Protein AF-A0A7Y9PH12-F1 (afdb_monomer_lite)

Radius of gyration: 27.7 Å; chains: 1; bounding box: 75×40×69 Å

pLDDT: mean 84.02, std 14.78, range [39.0, 97.75]

Sequence (101 aa):
MTDTNDSEFPDFDTMTPADFERYLPDFFAASSNGRVSSDPKLQQFLADNPDCAALVRDLEAIAEAARAILEPVEEPSDLIWDNLQKKLQAEAVAMKPDHKN

Organism: NCBI:txid940613

Structure (mmCIF, N/CA/C/O backbone):
data_AF-A0A7Y9PH12-F1
#
_entry.id   AF-A0A7Y9PH12-F1
#
loop_
_atom_site.group_PDB
_atom_site.id
_atom_site.type_symbol
_atom_site.label_atom_id
_atom_site.label_alt_id
_atom_site.label_comp_id
_atom_site.label_asym_id
_atom_site.label_entity_id
_atom_site.label_seq_id
_atom_site.pdbx_PDB_ins_code
_atom_site.Cartn_x
_atom_site.Cartn_y
_atom_site.Cartn_z
_atom_site.occupancy
_atom_site.B_iso_or_equiv
_atom_site.auth_seq_id
_atom_site.auth_comp_id
_atom_site.auth_asym_id
_atom_site.auth_atom_id
_atom_site.pdbx_PDB_model_num
ATOM 1 N N . MET A 1 1 ? 32.184 18.585 -12.725 1.00 39.00 1 MET A N 1
ATOM 2 C CA . MET A 1 1 ? 31.437 17.315 -12.656 1.00 39.00 1 MET A CA 1
ATOM 3 C C . MET A 1 1 ? 30.161 17.612 -11.904 1.00 39.00 1 MET A C 1
ATOM 5 O O . MET A 1 1 ? 30.103 17.444 -10.697 1.00 39.00 1 MET A O 1
ATOM 9 N N . THR A 1 2 ? 29.209 18.212 -12.601 1.00 55.00 2 THR A N 1
ATOM 10 C CA . THR A 1 2 ? 27.843 18.383 -12.115 1.00 55.00 2 THR A CA 1
ATOM 11 C C . THR A 1 2 ? 27.046 17.294 -12.795 1.00 55.00 2 THR A C 1
ATOM 13 O O . THR A 1 2 ? 27.154 17.196 -14.009 1.00 55.00 2 THR A O 1
ATOM 16 N N . ASP A 1 3 ? 26.376 16.456 -12.019 1.00 42.34 3 ASP A N 1
ATOM 17 C CA . ASP A 1 3 ? 24.975 16.115 -12.258 1.00 42.34 3 ASP A CA 1
ATOM 18 C C . ASP A 1 3 ? 24.457 15.435 -10.992 1.00 42.34 3 ASP A C 1
ATOM 20 O O . ASP A 1 3 ? 24.599 14.237 -10.750 1.00 42.34 3 ASP A O 1
ATOM 24 N N . THR A 1 4 ? 23.943 16.297 -10.121 1.00 46.62 4 THR A N 1
ATOM 25 C CA . THR A 1 4 ? 23.032 15.979 -9.033 1.00 46.62 4 THR A CA 1
ATOM 26 C C . THR A 1 4 ? 21.803 15.333 -9.664 1.00 46.62 4 THR A C 1
ATOM 28 O O . THR A 1 4 ? 20.964 16.042 -10.214 1.00 46.62 4 THR A O 1
ATOM 31 N N . ASN A 1 5 ? 21.701 14.004 -9.653 1.00 48.03 5 ASN A N 1
ATOM 32 C CA . ASN A 1 5 ? 20.453 13.360 -10.046 1.00 48.03 5 ASN A CA 1
ATOM 33 C C . ASN A 1 5 ? 19.520 13.362 -8.831 1.00 48.03 5 ASN A C 1
ATOM 35 O O . ASN A 1 5 ? 19.423 12.392 -8.086 1.00 48.03 5 ASN A O 1
ATOM 39 N N . ASP A 1 6 ? 18.913 14.525 -8.615 1.00 47.34 6 ASP A N 1
ATOM 40 C CA . ASP A 1 6 ? 17.918 14.847 -7.587 1.00 47.34 6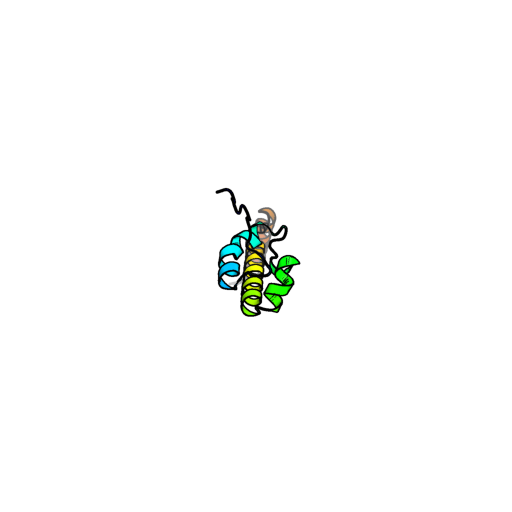 ASP A CA 1
ATOM 41 C C . ASP A 1 6 ? 16.538 14.308 -8.018 1.00 47.34 6 ASP A C 1
ATOM 43 O O . ASP A 1 6 ? 15.541 15.024 -8.075 1.00 47.34 6 ASP A O 1
ATOM 47 N N . SER A 1 7 ? 16.497 13.045 -8.450 1.00 56.56 7 SER A N 1
ATOM 48 C CA . SER A 1 7 ? 15.242 12.372 -8.776 1.00 56.56 7 SER A CA 1
ATOM 49 C C . SER A 1 7 ? 14.797 11.613 -7.534 1.00 56.56 7 SER A C 1
ATOM 51 O O . SER A 1 7 ? 15.339 10.561 -7.209 1.00 56.56 7 SER A O 1
ATOM 53 N N . GLU A 1 8 ? 13.818 12.181 -6.829 1.00 71.38 8 GLU A N 1
ATOM 54 C CA . GLU A 1 8 ? 13.165 11.618 -5.633 1.00 71.38 8 GLU A CA 1
ATOM 55 C C . GLU A 1 8 ? 12.566 10.217 -5.895 1.00 71.38 8 GLU A C 1
ATOM 57 O O . GLU A 1 8 ? 12.302 9.462 -4.966 1.00 71.38 8 GLU A O 1
ATOM 62 N N . PHE A 1 9 ? 12.423 9.844 -7.172 1.00 76.25 9 PHE A N 1
ATOM 63 C CA . PHE A 1 9 ? 11.921 8.559 -7.643 1.00 76.25 9 PHE A CA 1
ATOM 64 C C . PHE A 1 9 ? 12.797 7.962 -8.757 1.00 76.25 9 PHE A C 1
ATOM 66 O O . PHE A 1 9 ? 13.446 8.713 -9.492 1.00 76.25 9 PHE A O 1
ATOM 73 N N . PRO A 1 10 ? 12.806 6.622 -8.910 1.00 83.75 10 PRO A N 1
ATOM 74 C CA . PRO A 1 10 ? 13.500 5.947 -10.000 1.00 83.75 10 PRO A CA 1
ATOM 75 C C . PRO A 1 10 ? 12.835 6.243 -11.350 1.00 83.75 10 PRO A C 1
ATOM 77 O O . PRO A 1 10 ? 11.675 6.650 -11.428 1.00 83.75 10 PRO A O 1
ATOM 80 N N . ASP A 1 11 ? 13.574 6.002 -12.429 1.00 88.31 11 ASP A N 1
ATOM 81 C CA . ASP A 1 11 ? 13.020 6.028 -13.780 1.00 88.31 11 ASP A CA 1
ATOM 82 C C . ASP A 1 11 ? 12.047 4.852 -13.977 1.00 88.31 11 ASP A C 1
ATOM 84 O O . ASP A 1 11 ? 12.452 3.691 -13.971 1.00 88.31 11 ASP A O 1
ATOM 88 N N . PHE A 1 12 ? 10.761 5.162 -14.153 1.00 87.12 12 PHE A N 1
ATOM 89 C CA . PHE A 1 12 ? 9.676 4.183 -14.264 1.00 87.12 12 PHE A CA 1
ATOM 90 C C . PHE A 1 12 ? 9.797 3.264 -15.488 1.00 87.12 12 PHE A C 1
ATOM 92 O O . PHE A 1 12 ? 9.270 2.153 -15.446 1.00 87.12 12 PHE A O 1
ATOM 99 N N . ASP A 1 13 ? 10.505 3.688 -16.540 1.00 86.56 13 ASP A N 1
ATOM 100 C CA . ASP A 1 13 ? 10.683 2.890 -17.760 1.00 86.56 13 ASP A CA 1
ATOM 101 C C . ASP A 1 13 ? 11.779 1.822 -17.607 1.00 86.56 13 ASP A C 1
ATOM 103 O O . ASP A 1 13 ? 11.794 0.825 -18.331 1.00 86.56 13 ASP A O 1
ATOM 107 N N . THR A 1 14 ? 12.714 2.020 -16.672 1.00 90.44 14 THR A N 1
ATOM 108 C CA . THR A 1 14 ? 13.874 1.134 -16.463 1.00 90.44 14 THR A CA 1
ATOM 109 C C . THR A 1 14 ? 13.935 0.520 -15.063 1.00 90.44 14 THR A C 1
ATOM 111 O O . THR A 1 14 ? 14.828 -0.281 -14.780 1.00 90.44 14 THR A O 1
ATOM 114 N N . MET A 1 15 ? 12.972 0.856 -14.201 1.00 93.69 15 MET A N 1
ATOM 115 C CA . MET A 1 15 ? 12.864 0.369 -12.829 1.00 93.69 15 MET A CA 1
ATOM 116 C C . MET A 1 15 ? 12.745 -1.158 -12.780 1.00 93.69 15 MET A C 1
ATOM 118 O O . MET A 1 15 ? 11.952 -1.761 -13.502 1.00 93.69 15 MET A O 1
ATOM 122 N N . THR A 1 16 ? 13.504 -1.794 -11.886 1.00 95.44 16 THR A N 1
ATOM 123 C CA . THR A 1 16 ? 13.378 -3.233 -11.610 1.00 95.44 16 THR A CA 1
ATOM 124 C C . THR A 1 16 ? 12.414 -3.501 -10.445 1.00 95.44 16 THR A C 1
ATOM 126 O O . THR A 1 16 ? 12.162 -2.603 -9.642 1.00 95.44 16 THR A O 1
ATOM 129 N N . PRO A 1 17 ? 11.917 -4.740 -10.264 1.00 96.31 17 PRO A N 1
ATOM 130 C CA . PRO A 1 17 ? 11.185 -5.139 -9.055 1.00 96.31 17 PRO A CA 1
ATOM 131 C C . PRO A 1 17 ? 11.899 -4.806 -7.740 1.00 96.31 17 PRO A C 1
ATOM 133 O O . PRO A 1 17 ? 11.267 -4.335 -6.800 1.00 96.31 17 PRO A O 1
ATOM 136 N N . ALA A 1 18 ? 13.222 -4.982 -7.685 1.00 94.88 18 ALA A N 1
ATOM 137 C CA . ALA A 1 18 ? 14.002 -4.671 -6.490 1.00 94.88 18 ALA A CA 1
ATOM 138 C C . ALA A 1 18 ? 14.063 -3.159 -6.215 1.00 94.88 18 ALA A C 1
ATOM 140 O O . ALA A 1 18 ? 13.989 -2.734 -5.062 1.00 94.88 18 ALA A O 1
ATOM 141 N N . ASP A 1 19 ? 14.171 -2.346 -7.270 1.00 94.00 19 ASP A N 1
ATOM 142 C CA . ASP A 1 19 ? 14.101 -0.889 -7.146 1.00 94.00 19 ASP A CA 1
ATOM 143 C C . ASP A 1 19 ? 12.700 -0.460 -6.705 1.00 94.00 19 ASP A C 1
ATOM 145 O O . ASP A 1 19 ? 12.558 0.338 -5.781 1.00 94.00 19 ASP A O 1
ATOM 149 N N . PHE A 1 20 ? 11.660 -1.047 -7.298 1.00 95.19 20 PHE A N 1
ATOM 150 C CA . PHE A 1 20 ? 10.276 -0.775 -6.932 1.00 95.19 20 PHE A CA 1
ATOM 151 C C . PHE A 1 20 ? 10.008 -1.036 -5.447 1.00 95.19 20 PHE A C 1
ATOM 153 O O . PHE A 1 20 ? 9.484 -0.161 -4.764 1.00 95.19 20 PHE A O 1
ATOM 160 N N . GLU A 1 21 ? 10.408 -2.199 -4.924 1.00 94.50 21 GLU A N 1
ATOM 161 C CA . GLU A 1 21 ? 10.253 -2.526 -3.499 1.00 94.50 21 GLU A CA 1
ATOM 162 C C . GLU A 1 21 ? 11.013 -1.554 -2.589 1.00 94.50 21 GLU A C 1
ATOM 164 O O . GLU A 1 21 ? 10.525 -1.196 -1.515 1.00 94.50 21 GLU A O 1
ATOM 169 N N . ARG A 1 22 ? 12.185 -1.081 -3.026 1.00 94.06 22 ARG A N 1
ATOM 170 C CA . ARG A 1 22 ? 12.987 -0.105 -2.282 1.00 94.06 22 ARG A CA 1
ATOM 171 C C . ARG A 1 22 ? 12.302 1.260 -2.179 1.00 94.06 22 ARG A C 1
ATOM 173 O O . ARG A 1 22 ? 12.357 1.862 -1.111 1.00 94.06 22 ARG A O 1
ATOM 180 N N . TYR A 1 23 ? 11.682 1.727 -3.261 1.00 93.69 23 TYR A N 1
ATOM 181 C CA . TYR A 1 23 ? 10.970 3.013 -3.324 1.00 93.69 23 TYR A CA 1
ATOM 182 C C . TYR A 1 23 ? 9.485 2.907 -2.953 1.00 93.69 23 TYR A C 1
ATOM 184 O O . TYR A 1 23 ? 8.771 3.909 -2.921 1.00 93.69 23 TYR A O 1
ATOM 192 N N . LEU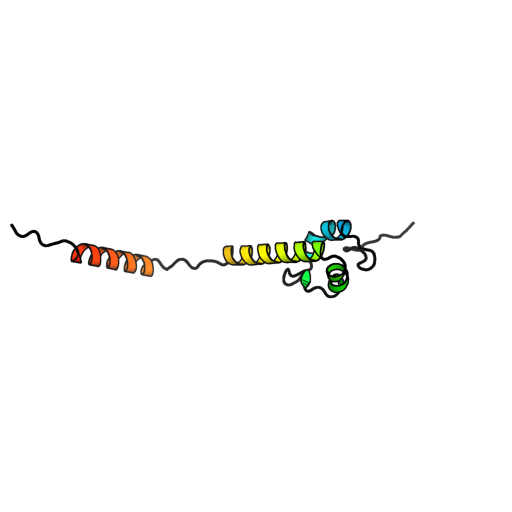 A 1 24 ? 9.005 1.704 -2.630 1.00 92.81 24 LEU A N 1
ATOM 193 C CA . LEU A 1 24 ? 7.611 1.452 -2.286 1.00 92.81 24 LEU A CA 1
ATOM 194 C C . LEU A 1 24 ? 7.084 2.351 -1.158 1.00 92.81 24 LEU A C 1
ATOM 196 O O . LEU A 1 24 ? 5.995 2.904 -1.328 1.00 92.81 24 LEU A O 1
ATOM 200 N N . PRO A 1 25 ? 7.820 2.575 -0.048 1.00 92.31 25 PRO A N 1
ATOM 201 C CA . PRO A 1 25 ? 7.371 3.494 0.997 1.00 92.31 25 PRO A CA 1
ATOM 202 C C . PRO A 1 25 ? 7.151 4.921 0.481 1.00 92.31 25 PRO A C 1
ATOM 204 O O . PRO A 1 25 ? 6.155 5.551 0.835 1.00 92.31 25 PRO A O 1
ATOM 207 N N . ASP A 1 26 ? 8.037 5.402 -0.392 1.00 92.69 26 ASP A N 1
ATOM 208 C CA . ASP A 1 26 ? 7.967 6.748 -0.959 1.00 92.69 26 ASP A CA 1
ATOM 209 C C . ASP A 1 26 ? 6.785 6.874 -1.931 1.00 92.69 26 ASP A C 1
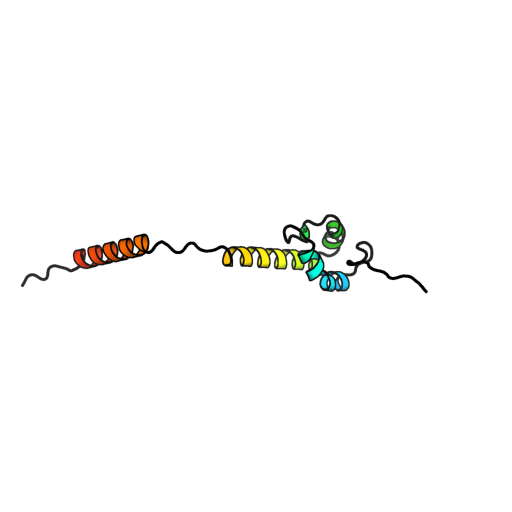ATOM 211 O O . ASP A 1 26 ? 6.065 7.872 -1.902 1.00 92.69 26 ASP A O 1
ATOM 215 N N . PHE A 1 27 ? 6.496 5.832 -2.724 1.00 92.94 27 PHE A N 1
ATOM 216 C CA . PHE A 1 27 ? 5.298 5.794 -3.574 1.00 92.94 27 PHE A CA 1
ATOM 217 C C . PHE A 1 27 ? 4.009 5.883 -2.746 1.00 92.94 27 PHE A C 1
ATOM 219 O O . PHE A 1 27 ? 3.079 6.606 -3.115 1.00 92.94 27 PHE A O 1
ATOM 226 N N . PHE A 1 28 ? 3.945 5.189 -1.606 1.00 92.44 28 PHE A N 1
ATOM 227 C CA . PHE A 1 28 ? 2.804 5.291 -0.692 1.00 92.44 28 PHE A CA 1
ATOM 228 C C . PHE A 1 28 ? 2.707 6.675 -0.038 1.00 92.44 28 PHE A C 1
ATOM 230 O O . PHE A 1 28 ? 1.598 7.191 0.095 1.00 92.44 28 PHE A O 1
ATOM 237 N N . ALA A 1 29 ? 3.834 7.291 0.333 1.00 89.38 29 ALA A N 1
ATOM 238 C CA . ALA A 1 29 ? 3.869 8.626 0.934 1.00 89.38 29 ALA A CA 1
ATOM 239 C C . ALA A 1 29 ? 3.474 9.738 -0.055 1.00 89.38 29 ALA A C 1
ATOM 241 O O . ALA A 1 29 ? 2.802 10.696 0.327 1.00 89.38 29 ALA A O 1
ATOM 242 N N . ALA A 1 30 ? 3.856 9.600 -1.327 1.00 88.44 30 ALA A N 1
ATOM 243 C CA . ALA A 1 30 ? 3.496 10.534 -2.392 1.00 88.44 30 ALA A CA 1
ATOM 244 C C . ALA A 1 30 ? 2.044 10.367 -2.878 1.00 88.44 30 ALA A C 1
ATOM 246 O O . ALA A 1 30 ? 1.475 11.285 -3.476 1.00 88.44 30 ALA A O 1
ATOM 247 N N . SER A 1 31 ? 1.421 9.212 -2.627 1.00 85.50 31 SER A N 1
ATOM 248 C CA . SER A 1 31 ? 0.038 8.944 -3.015 1.00 85.50 31 SER A CA 1
ATOM 249 C C . SER A 1 31 ? -0.954 9.692 -2.117 1.00 85.50 31 SER A C 1
ATOM 25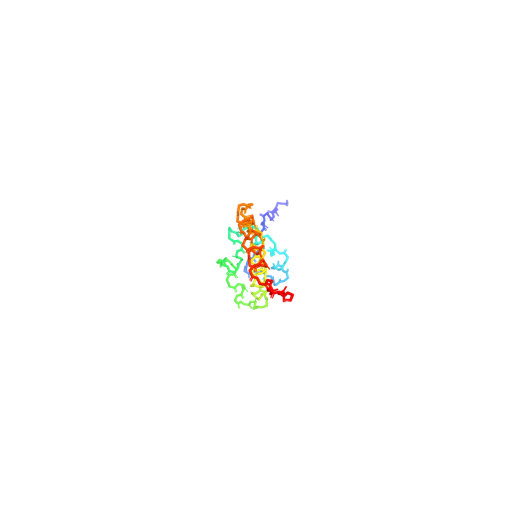1 O O . SER A 1 31 ? -1.050 9.449 -0.916 1.00 85.50 31 SER A O 1
ATOM 253 N N . SER A 1 32 ? -1.776 10.561 -2.710 1.00 79.44 32 SER A N 1
ATOM 254 C CA . SER A 1 32 ? -2.753 11.387 -1.980 1.00 79.44 32 SER A CA 1
ATOM 255 C C . SER A 1 32 ? -3.862 10.594 -1.276 1.00 79.44 32 SER A C 1
ATOM 257 O O . SER A 1 32 ? -4.487 11.098 -0.346 1.00 79.44 32 SER A O 1
ATOM 259 N N . ASN A 1 33 ? -4.118 9.357 -1.706 1.00 81.25 33 ASN A N 1
ATOM 260 C CA . ASN A 1 33 ? -5.118 8.452 -1.133 1.00 81.25 33 ASN A CA 1
ATOM 261 C C . ASN A 1 33 ? -4.491 7.161 -0.564 1.00 81.25 33 ASN A C 1
ATOM 263 O O . ASN A 1 33 ? -5.212 6.256 -0.135 1.00 81.25 33 ASN A O 1
ATOM 267 N N . GLY A 1 34 ? -3.156 7.061 -0.563 1.00 82.44 34 GLY A N 1
ATOM 268 C CA . GLY A 1 34 ? -2.431 5.847 -0.189 1.00 82.44 34 GLY A CA 1
ATOM 269 C C . GLY A 1 34 ? -2.694 4.659 -1.122 1.00 82.44 34 GLY A C 1
ATOM 270 O O . GLY A 1 34 ? -2.604 3.521 -0.669 1.00 82.44 34 GLY A O 1
ATOM 271 N N . ARG A 1 35 ? -3.068 4.900 -2.389 1.00 91.50 35 ARG A N 1
ATOM 272 C CA . ARG A 1 35 ? -3.277 3.864 -3.413 1.00 91.50 35 ARG A CA 1
ATOM 273 C C . ARG A 1 35 ? -2.230 3.962 -4.514 1.00 91.50 35 ARG A C 1
ATOM 275 O O . ARG A 1 35 ? -2.426 4.637 -5.530 1.00 91.50 35 ARG A O 1
ATOM 282 N N . VAL A 1 36 ? -1.132 3.242 -4.329 1.00 93.25 36 VAL A N 1
ATOM 283 C CA . VAL A 1 36 ? -0.053 3.112 -5.319 1.00 93.25 36 VAL A CA 1
ATOM 284 C C . VAL A 1 36 ? -0.552 2.421 -6.592 1.00 93.25 36 VAL A C 1
ATOM 286 O O . VAL A 1 36 ? -0.170 2.802 -7.695 1.00 93.25 36 VAL A O 1
ATOM 289 N N . SER A 1 37 ? -1.496 1.482 -6.466 1.00 93.69 37 SER A N 1
ATOM 290 C CA . SER A 1 37 ? -2.126 0.778 -7.592 1.00 93.69 37 SER A CA 1
ATOM 291 C C . SER A 1 37 ? -2.931 1.677 -8.527 1.00 93.69 37 SER A C 1
ATOM 293 O O . SER A 1 37 ? -3.324 1.224 -9.598 1.00 93.69 37 SER A O 1
ATOM 295 N N . SER A 1 38 ? -3.207 2.924 -8.135 1.00 91.81 38 SER A N 1
ATOM 296 C CA . SER A 1 38 ? -3.941 3.892 -8.954 1.00 91.81 38 SER A CA 1
ATOM 297 C C . SER A 1 38 ? -3.036 4.884 -9.684 1.00 91.81 38 SER A C 1
ATOM 299 O O . SER A 1 38 ? -3.535 5.664 -10.494 1.00 91.81 38 SER A O 1
ATOM 301 N N . ASP A 1 39 ? -1.721 4.853 -9.433 1.00 91.75 39 ASP A N 1
ATOM 302 C CA . ASP A 1 39 ? -0.779 5.765 -10.078 1.00 91.75 39 ASP A CA 1
ATOM 303 C C . ASP A 1 39 ? -0.633 5.411 -11.572 1.00 91.75 39 ASP A C 1
ATOM 305 O O . ASP A 1 39 ? -0.227 4.287 -11.897 1.00 91.75 39 ASP A O 1
ATOM 309 N N . PRO A 1 40 ? -0.938 6.345 -12.498 1.00 91.69 40 PRO A N 1
ATOM 310 C CA . PRO A 1 40 ? -0.757 6.143 -13.932 1.00 91.69 40 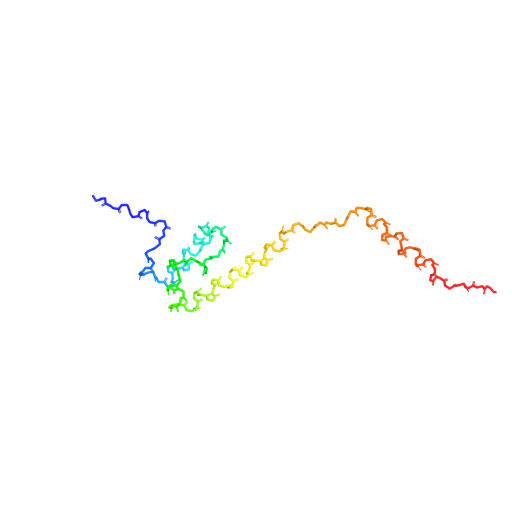PRO A CA 1
ATOM 311 C C . PRO A 1 40 ? 0.673 5.765 -14.330 1.00 91.69 40 PRO A C 1
ATOM 313 O O . PRO A 1 40 ? 0.847 4.988 -15.267 1.00 91.69 40 PRO A O 1
ATOM 316 N N . LYS A 1 41 ? 1.689 6.281 -13.626 1.00 90.62 41 LYS A N 1
ATOM 317 C CA . LYS A 1 41 ? 3.108 6.019 -13.919 1.00 90.62 41 LYS A CA 1
ATOM 318 C C . LYS A 1 41 ? 3.511 4.585 -13.593 1.00 90.62 41 LYS A C 1
ATOM 320 O O . LYS A 1 41 ? 4.424 4.051 -14.209 1.00 90.62 41 LYS A O 1
ATOM 325 N N . LEU A 1 42 ? 2.813 3.958 -12.648 1.00 92.56 42 LEU A N 1
ATOM 326 C CA . LEU A 1 42 ? 3.091 2.596 -12.200 1.00 92.56 42 LEU A CA 1
ATOM 327 C C . LEU A 1 42 ? 2.206 1.547 -12.878 1.00 92.56 42 LEU A C 1
ATOM 329 O O . LEU A 1 42 ? 2.515 0.365 -12.775 1.00 92.56 42 LEU A O 1
ATOM 333 N N . GLN A 1 43 ? 1.147 1.937 -13.601 1.00 93.50 43 GLN A N 1
ATOM 334 C CA . GLN A 1 43 ? 0.226 0.980 -14.237 1.00 93.50 43 GLN A CA 1
ATOM 335 C C . GLN A 1 43 ? 0.945 -0.024 -15.134 1.00 93.50 43 GLN A C 1
ATOM 337 O O . GLN A 1 43 ? 0.706 -1.224 -15.019 1.00 93.50 43 GLN A O 1
ATOM 342 N N . GLN A 1 44 ? 1.825 0.464 -16.011 1.00 94.06 44 GLN A N 1
ATOM 343 C CA . GLN A 1 44 ? 2.542 -0.400 -16.945 1.00 94.06 44 GLN A CA 1
ATOM 344 C C . GLN A 1 44 ? 3.480 -1.347 -16.191 1.00 94.06 44 GLN A C 1
ATOM 346 O O . GLN A 1 44 ? 3.413 -2.558 -16.373 1.00 94.06 44 GLN A O 1
ATOM 351 N N . PHE A 1 45 ? 4.270 -0.806 -15.261 1.00 95.25 45 PHE A N 1
ATOM 352 C CA . PHE A 1 45 ? 5.174 -1.597 -14.432 1.00 95.25 45 PHE A CA 1
ATOM 353 C C . PHE A 1 45 ? 4.440 -2.698 -13.648 1.00 95.25 45 PHE A C 1
ATOM 355 O O . PHE A 1 45 ? 4.884 -3.843 -13.622 1.00 95.25 45 PHE A O 1
ATOM 362 N N . LEU A 1 46 ? 3.302 -2.376 -13.028 1.00 96.06 46 LEU A N 1
ATOM 363 C CA . LEU A 1 46 ? 2.505 -3.330 -12.252 1.00 96.06 46 LEU A CA 1
ATOM 364 C C . LEU A 1 46 ? 1.804 -4.367 -13.142 1.00 96.06 46 LEU A C 1
ATOM 366 O O . LEU A 1 46 ? 1.626 -5.507 -12.716 1.00 96.06 46 LEU A O 1
ATOM 370 N N . ALA A 1 47 ? 1.423 -4.003 -14.370 1.00 95.31 47 ALA A N 1
ATOM 371 C CA . ALA A 1 47 ? 0.892 -4.954 -15.345 1.00 95.31 47 ALA A CA 1
ATOM 372 C C . ALA A 1 47 ? 1.960 -5.968 -15.788 1.00 95.31 47 ALA A C 1
ATOM 374 O O . ALA A 1 47 ? 1.659 -7.155 -15.917 1.00 95.31 47 ALA A O 1
ATOM 375 N N . ASP A 1 48 ? 3.203 -5.510 -15.958 1.00 96.12 48 ASP A N 1
ATOM 376 C CA . ASP A 1 48 ? 4.332 -6.346 -16.376 1.00 96.12 48 ASP A CA 1
ATOM 377 C C . ASP A 1 48 ? 4.924 -7.175 -15.218 1.00 96.12 48 ASP A C 1
ATOM 379 O O . ASP A 1 48 ? 5.529 -8.223 -15.448 1.00 96.12 48 ASP A O 1
ATOM 383 N N . ASN A 1 49 ? 4.712 -6.747 -13.967 1.00 96.81 49 ASN A N 1
ATOM 384 C CA . ASN A 1 49 ? 5.240 -7.383 -12.756 1.00 96.81 49 ASN A CA 1
ATOM 385 C C . ASN A 1 49 ? 4.099 -7.780 -11.793 1.00 96.81 49 ASN A C 1
ATOM 387 O O . ASN A 1 49 ? 3.831 -7.078 -10.809 1.00 96.81 49 ASN A O 1
ATOM 391 N N . PRO A 1 50 ? 3.420 -8.920 -12.034 1.00 96.62 50 PRO A N 1
ATOM 392 C CA . PRO A 1 50 ? 2.226 -9.314 -11.284 1.00 96.62 50 PRO A CA 1
ATOM 393 C C . PRO A 1 50 ? 2.475 -9.554 -9.788 1.00 96.62 50 PRO A C 1
ATOM 395 O O . PRO A 1 50 ? 1.567 -9.320 -8.988 1.00 96.62 50 PRO A O 1
ATOM 398 N N . ASP A 1 51 ? 3.686 -9.969 -9.405 1.00 97.25 51 ASP A N 1
ATOM 399 C CA . ASP A 1 51 ? 4.074 -10.162 -8.002 1.00 97.25 51 ASP A CA 1
ATOM 400 C C . ASP A 1 51 ? 4.164 -8.819 -7.262 1.00 97.25 51 ASP A C 1
ATOM 402 O O . ASP A 1 51 ? 3.601 -8.671 -6.177 1.00 97.25 51 ASP A O 1
ATOM 406 N N . CYS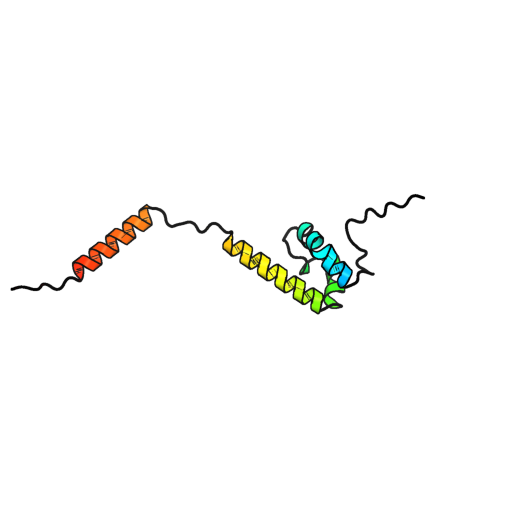 A 1 52 ? 4.760 -7.793 -7.884 1.00 97.25 52 CYS A N 1
ATOM 407 C CA . CYS A 1 52 ? 4.765 -6.430 -7.344 1.00 97.25 52 CYS A CA 1
ATOM 408 C C . CYS A 1 52 ? 3.336 -5.878 -7.229 1.00 97.25 52 CYS A C 1
ATOM 410 O O . CYS A 1 52 ? 2.981 -5.255 -6.229 1.00 97.25 52 CYS A O 1
ATOM 412 N N . ALA A 1 53 ? 2.477 -6.156 -8.216 1.00 97.38 53 ALA A N 1
ATOM 413 C CA . ALA A 1 53 ? 1.068 -5.779 -8.152 1.00 97.38 53 ALA A CA 1
ATOM 414 C C . ALA A 1 53 ? 0.304 -6.502 -7.036 1.00 97.38 53 ALA A C 1
ATOM 416 O O . ALA A 1 53 ? -0.632 -5.928 -6.478 1.00 97.38 53 ALA A O 1
ATOM 417 N N . ALA A 1 54 ? 0.638 -7.759 -6.734 1.00 97.75 54 ALA A N 1
ATOM 418 C CA . ALA A 1 54 ? 0.056 -8.489 -5.610 1.00 97.75 54 ALA A CA 1
ATOM 419 C C . ALA A 1 54 ? 0.503 -7.877 -4.276 1.00 97.75 54 ALA A C 1
ATOM 421 O O . ALA A 1 54 ? -0.347 -7.560 -3.449 1.00 97.75 54 ALA A O 1
ATOM 422 N N . LEU A 1 55 ? 1.798 -7.584 -4.135 1.00 97.06 55 LEU A N 1
ATOM 423 C CA . LEU A 1 55 ? 2.349 -6.911 -2.958 1.00 97.06 55 LEU A CA 1
ATOM 424 C C . LEU A 1 55 ? 1.664 -5.562 -2.687 1.00 97.06 55 LEU A C 1
ATOM 426 O O . LEU A 1 55 ? 1.243 -5.299 -1.563 1.00 97.06 55 LEU A O 1
ATOM 430 N N . VAL A 1 56 ? 1.499 -4.718 -3.712 1.00 97.12 56 VAL A N 1
ATOM 431 C CA . VAL A 1 56 ? 0.791 -3.431 -3.574 1.00 97.12 56 VAL A CA 1
ATOM 432 C C . VAL A 1 56 ? -0.649 -3.635 -3.107 1.00 97.12 56 VAL A C 1
ATOM 434 O O . VAL A 1 56 ? -1.103 -2.929 -2.209 1.00 97.12 56 VAL A O 1
ATOM 437 N N . ARG A 1 57 ? -1.367 -4.603 -3.691 1.00 97.00 57 ARG A N 1
ATOM 438 C CA . ARG A 1 57 ? -2.749 -4.922 -3.298 1.00 97.00 57 ARG A CA 1
ATOM 439 C C . ARG A 1 57 ? -2.835 -5.350 -1.834 1.00 97.00 57 ARG A C 1
ATOM 441 O O . ARG A 1 57 ? -3.723 -4.874 -1.130 1.00 97.00 57 ARG A O 1
ATOM 448 N N . ASP A 1 58 ? -1.909 -6.188 -1.379 1.00 97.38 58 ASP A N 1
ATOM 449 C CA . ASP A 1 58 ? -1.860 -6.646 0.011 1.00 97.38 58 ASP A CA 1
ATOM 450 C C . ASP A 1 58 ? -1.583 -5.482 0.973 1.00 97.38 58 ASP A C 1
ATOM 452 O O . ASP A 1 58 ? -2.285 -5.323 1.972 1.00 97.38 58 ASP A O 1
ATOM 456 N N . LEU A 1 59 ? -0.618 -4.615 0.652 1.00 96.56 59 LEU A N 1
ATOM 457 C CA . LEU A 1 59 ? -0.299 -3.440 1.470 1.00 96.56 59 LEU A CA 1
ATOM 458 C C . LEU A 1 59 ? -1.450 -2.428 1.521 1.00 96.56 59 LEU A C 1
ATOM 460 O O . LEU A 1 59 ? -1.754 -1.903 2.592 1.00 96.56 59 LEU A O 1
ATOM 464 N N . GLU A 1 60 ? -2.131 -2.184 0.400 1.00 95.25 60 GLU A N 1
ATOM 465 C CA . GLU A 1 60 ? -3.330 -1.338 0.365 1.00 95.25 60 GLU A CA 1
ATOM 466 C C . GLU A 1 60 ? -4.472 -1.931 1.199 1.00 95.25 60 GLU A C 1
ATOM 468 O O . GLU A 1 60 ? -5.156 -1.194 1.910 1.00 95.25 60 GLU A O 1
ATOM 473 N N . ALA A 1 61 ? -4.668 -3.252 1.150 1.00 94.62 61 ALA A N 1
ATOM 474 C CA . ALA A 1 61 ? -5.670 -3.937 1.962 1.00 94.62 61 ALA A CA 1
ATOM 475 C C . ALA A 1 61 ? -5.349 -3.844 3.463 1.00 94.62 61 ALA A C 1
ATOM 477 O O . ALA A 1 61 ? -6.245 -3.591 4.269 1.00 94.62 61 ALA A O 1
ATOM 478 N N . ILE A 1 62 ? -4.075 -3.991 3.840 1.00 93.62 62 ILE A N 1
ATOM 479 C CA . ILE A 1 62 ? -3.615 -3.799 5.222 1.00 93.62 62 ILE A CA 1
ATOM 480 C C . ILE A 1 62 ? -3.845 -2.352 5.669 1.00 93.62 62 ILE A C 1
ATOM 482 O O . ILE A 1 62 ? -4.359 -2.133 6.765 1.00 93.62 62 ILE A O 1
ATOM 486 N N . ALA A 1 63 ? -3.500 -1.367 4.835 1.00 91.12 63 ALA A N 1
ATOM 487 C CA . ALA A 1 63 ? -3.706 0.045 5.147 1.00 91.12 63 ALA A CA 1
ATOM 488 C C . ALA A 1 63 ? -5.193 0.369 5.353 1.00 91.12 63 ALA A C 1
ATOM 490 O O . ALA A 1 63 ? -5.545 1.084 6.290 1.00 91.12 63 ALA A O 1
ATOM 491 N N . GLU A 1 64 ? -6.070 -0.196 4.524 1.00 90.62 64 GLU A N 1
ATOM 492 C CA . GLU A 1 64 ? -7.516 -0.035 4.663 1.00 90.62 64 GLU A CA 1
ATOM 493 C C . GLU A 1 64 ? -8.048 -0.667 5.955 1.00 90.62 64 GLU A C 1
ATOM 495 O O . GLU A 1 64 ? -8.769 -0.022 6.716 1.00 90.62 64 GLU A O 1
ATOM 500 N N . ALA A 1 65 ? -7.628 -1.896 6.263 1.00 90.94 65 ALA A N 1
ATOM 501 C CA . ALA A 1 65 ? -7.993 -2.554 7.515 1.00 90.94 65 ALA A CA 1
ATOM 502 C C . ALA A 1 65 ? -7.489 -1.775 8.743 1.00 90.94 65 ALA A C 1
ATOM 504 O O . ALA A 1 65 ? -8.202 -1.651 9.737 1.00 90.94 65 ALA A O 1
ATOM 505 N N . ALA A 1 66 ? -6.281 -1.207 8.670 1.00 89.75 66 ALA A N 1
ATOM 506 C CA . ALA A 1 66 ? -5.729 -0.373 9.731 1.00 89.75 66 ALA A CA 1
ATOM 507 C C . ALA A 1 66 ? -6.535 0.919 9.931 1.00 89.75 66 ALA A C 1
ATOM 509 O O . ALA A 1 66 ? -6.778 1.301 11.075 1.00 89.75 66 ALA A O 1
ATOM 510 N N . ARG A 1 67 ? -7.006 1.570 8.856 1.00 86.38 67 ARG A N 1
ATOM 511 C CA . ARG A 1 67 ? -7.888 2.749 8.964 1.00 86.38 67 ARG A CA 1
ATOM 512 C C . ARG A 1 67 ? -9.171 2.425 9.719 1.00 86.38 67 ARG A C 1
ATOM 514 O O . ARG A 1 67 ? -9.511 3.168 10.628 1.00 86.38 67 ARG A O 1
ATOM 521 N N . ALA A 1 68 ? -9.808 1.293 9.424 1.00 85.06 68 ALA A N 1
ATOM 522 C CA . ALA A 1 68 ? -11.024 0.866 10.120 1.00 85.06 68 ALA A CA 1
ATOM 523 C C . ALA A 1 68 ? -10.817 0.644 11.633 1.00 85.06 68 ALA A C 1
ATOM 525 O O . ALA A 1 68 ? -11.745 0.822 12.413 1.00 85.06 68 ALA A O 1
ATOM 526 N N . ILE A 1 69 ? -9.604 0.273 12.061 1.00 85.00 69 ILE A N 1
ATOM 527 C CA . ILE A 1 69 ? -9.249 0.139 13.487 1.00 85.00 69 ILE A CA 1
ATOM 528 C C . ILE A 1 69 ? -9.011 1.511 14.136 1.00 85.00 69 ILE A C 1
ATOM 530 O O . ILE A 1 69 ? -9.263 1.686 15.326 1.00 85.00 69 ILE A O 1
ATOM 534 N N . LEU A 1 70 ? -8.483 2.467 13.370 1.00 79.50 70 LEU A N 1
ATOM 535 C CA . LEU A 1 70 ? -8.161 3.815 13.841 1.00 79.50 70 LEU A CA 1
ATOM 536 C C . LEU A 1 70 ? -9.362 4.763 13.821 1.00 79.50 70 LEU A C 1
ATOM 538 O O . LEU A 1 70 ? -9.303 5.812 14.466 1.00 79.50 70 LEU A O 1
ATOM 542 N N . GLU A 1 71 ? -10.429 4.424 13.093 1.00 76.19 71 GLU A N 1
ATOM 543 C CA . GLU A 1 71 ? -11.688 5.151 13.186 1.00 76.19 71 GLU A CA 1
ATOM 544 C C . GLU A 1 71 ? -12.165 5.125 14.643 1.00 76.19 71 GLU A C 1
ATOM 546 O O . GLU A 1 71 ? -12.273 4.048 15.238 1.00 76.19 71 GLU A O 1
ATOM 551 N N . PRO A 1 72 ? -12.409 6.296 15.259 1.00 70.62 72 PRO A N 1
ATOM 552 C CA . PRO A 1 72 ? -12.875 6.343 16.629 1.00 70.62 72 PRO A CA 1
ATOM 553 C C . PRO A 1 72 ? -14.215 5.620 16.697 1.00 70.62 72 PRO A C 1
ATOM 555 O O . PRO A 1 72 ? -15.229 6.101 16.194 1.00 70.62 72 PRO A O 1
ATOM 558 N N . VAL A 1 73 ? -14.212 4.452 17.333 1.00 71.94 73 VAL A N 1
ATOM 559 C CA . VAL A 1 73 ? -15.443 3.819 17.782 1.00 71.94 73 VAL A CA 1
ATOM 560 C C . VAL A 1 73 ? -16.020 4.774 18.817 1.00 71.94 73 VAL A C 1
ATOM 562 O O . VAL A 1 73 ? -15.446 4.930 19.895 1.00 71.94 73 VAL A O 1
ATOM 565 N N . GLU A 1 74 ? -17.107 5.471 18.478 1.00 71.88 74 GLU A N 1
ATOM 566 C CA . GLU A 1 74 ? -17.870 6.204 19.484 1.00 71.88 74 GLU A CA 1
ATOM 567 C C . GLU A 1 74 ? -18.303 5.189 20.541 1.00 71.88 74 GLU A C 1
ATOM 569 O O . GLU A 1 74 ? -19.164 4.339 20.293 1.00 71.88 74 GLU A O 1
ATOM 574 N N . GLU A 1 75 ? -17.674 5.236 21.718 1.00 75.75 75 GLU A N 1
ATOM 575 C CA . GLU A 1 75 ? -18.188 4.474 22.841 1.00 75.75 75 GLU A CA 1
ATOM 576 C C . GLU A 1 75 ? -19.616 4.954 23.127 1.00 75.75 75 GLU A C 1
ATOM 578 O O . GLU A 1 75 ? -19.888 6.162 23.088 1.00 75.75 75 GLU A O 1
ATOM 583 N N . PRO A 1 76 ? -20.556 4.032 23.405 1.00 79.75 76 PRO A N 1
ATOM 584 C CA . PRO A 1 76 ? -21.891 4.423 23.811 1.00 79.75 76 PRO A CA 1
ATOM 585 C C . PRO A 1 76 ? -21.799 5.390 24.990 1.00 79.75 76 PRO A C 1
ATOM 587 O O . PRO A 1 76 ? -21.010 5.179 25.907 1.00 79.75 76 PRO A O 1
ATOM 590 N N . SER A 1 77 ? -22.617 6.445 24.981 1.00 84.25 77 SER A N 1
ATOM 591 C CA . SER A 1 77 ? -22.627 7.388 26.105 1.00 84.25 77 SER A CA 1
ATOM 592 C C . SER A 1 77 ? -22.941 6.684 27.431 1.00 84.25 77 SER A C 1
ATOM 594 O O . SER A 1 77 ? -23.693 5.706 27.453 1.00 84.25 77 SER A O 1
ATOM 596 N N . ASP A 1 78 ? -22.456 7.236 28.547 1.00 87.25 78 ASP A N 1
ATOM 597 C CA . ASP A 1 78 ? -22.750 6.742 29.905 1.00 87.25 78 ASP A CA 1
ATOM 598 C C . ASP A 1 78 ? -24.255 6.532 30.140 1.00 87.25 78 ASP A C 1
ATOM 600 O O . ASP A 1 78 ? -24.674 5.586 30.800 1.00 87.25 78 ASP A O 1
ATOM 604 N N . LEU A 1 79 ? -25.100 7.363 29.518 1.00 88.50 79 LEU A N 1
ATOM 605 C CA . LEU A 1 79 ? -26.554 7.232 29.576 1.00 88.50 79 LEU A CA 1
ATOM 606 C C . LEU A 1 79 ? -27.066 5.929 28.933 1.00 88.50 79 LEU A C 1
ATOM 608 O O . LEU A 1 79 ? -28.025 5.330 29.425 1.00 88.50 79 LEU A O 1
ATOM 612 N N . ILE A 1 80 ? -26.465 5.491 27.823 1.00 89.94 80 ILE A N 1
ATOM 613 C CA . ILE A 1 80 ? -26.795 4.214 27.172 1.00 89.94 80 ILE A CA 1
ATOM 614 C C . ILE A 1 80 ? -26.390 3.056 28.090 1.00 89.94 80 ILE A C 1
ATOM 616 O O . ILE A 1 80 ? -27.189 2.136 28.285 1.00 89.94 80 ILE A O 1
ATOM 620 N N . TRP A 1 81 ? -25.204 3.132 28.700 1.00 91.56 81 TRP A N 1
ATOM 621 C CA . TRP A 1 81 ? -24.719 2.126 29.648 1.00 91.56 81 TRP A CA 1
ATOM 622 C C . TRP A 1 81 ? -25.600 2.020 30.892 1.00 91.56 81 TRP A C 1
ATOM 624 O O . TRP A 1 81 ? -26.035 0.922 31.248 1.00 91.56 81 TRP A O 1
ATOM 634 N N . ASP A 1 82 ? -25.973 3.155 31.481 1.00 92.75 82 ASP A N 1
ATOM 635 C CA . ASP A 1 82 ? -26.897 3.223 32.614 1.00 92.75 82 ASP A CA 1
ATOM 636 C C . ASP A 1 82 ? -28.255 2.597 32.281 1.00 92.75 82 ASP A C 1
ATOM 638 O O . ASP A 1 82 ? -28.845 1.871 33.089 1.00 92.75 82 ASP A O 1
ATOM 642 N N . ASN A 1 83 ? -28.775 2.868 31.083 1.00 91.62 83 ASN A N 1
ATOM 643 C CA . ASN A 1 83 ? -30.053 2.322 30.637 1.00 91.62 83 ASN A CA 1
ATOM 644 C C . ASN A 1 83 ? -29.982 0.810 30.388 1.00 91.62 83 ASN A C 1
ATOM 646 O O . ASN A 1 83 ? -30.925 0.096 30.739 1.00 91.62 83 ASN A O 1
ATOM 650 N N . LEU A 1 84 ? -28.877 0.311 29.825 1.00 90.56 84 LEU A N 1
ATOM 651 C CA . LEU A 1 84 ? -28.630 -1.125 29.666 1.00 90.56 84 LEU A CA 1
ATOM 652 C C . LEU A 1 84 ? -28.548 -1.824 31.027 1.00 90.56 84 LEU A C 1
ATOM 654 O O . LEU A 1 84 ? -29.241 -2.820 31.242 1.00 90.56 84 LEU A O 1
ATOM 658 N N . GLN A 1 85 ? -27.787 -1.267 31.973 1.00 91.12 85 GLN A N 1
ATOM 659 C CA . GLN A 1 85 ? -27.663 -1.816 33.323 1.00 91.12 85 GLN A CA 1
ATOM 660 C C . GLN A 1 85 ? -29.023 -1.890 34.030 1.00 91.12 85 GLN A C 1
ATOM 662 O O . GLN A 1 85 ? -29.367 -2.925 34.604 1.00 91.12 85 GLN A O 1
ATOM 667 N N . LYS A 1 86 ? -29.831 -0.824 33.950 1.00 91.69 86 LYS A N 1
ATOM 668 C CA . LYS A 1 86 ? -31.182 -0.796 34.538 1.00 91.69 86 LYS A CA 1
ATOM 669 C C . LYS A 1 86 ? -32.095 -1.863 33.934 1.00 91.69 86 LYS A C 1
ATOM 671 O O . LYS A 1 86 ? -32.818 -2.527 34.676 1.00 91.69 86 LYS A O 1
ATOM 676 N N . LYS A 1 87 ? -32.060 -2.052 32.609 1.00 90.94 87 LYS A N 1
ATOM 677 C CA . LYS A 1 87 ? -32.869 -3.077 31.927 1.00 90.94 87 LYS A CA 1
ATOM 678 C C . LYS A 1 87 ? -32.468 -4.492 32.335 1.00 90.94 87 LYS A C 1
ATOM 680 O O . LYS A 1 87 ? -33.338 -5.269 32.714 1.00 90.94 87 LYS A O 1
ATOM 685 N N . LEU A 1 88 ? -31.169 -4.793 32.358 1.00 90.12 88 LEU A N 1
ATOM 686 C CA . LEU A 1 88 ? -30.660 -6.102 32.784 1.00 90.12 88 LEU A CA 1
ATOM 687 C C . LEU A 1 88 ? -31.035 -6.423 34.238 1.00 90.12 88 LEU A C 1
ATOM 689 O O . LEU A 1 88 ? -31.418 -7.548 34.552 1.00 90.12 88 LEU A O 1
ATOM 693 N N . GLN A 1 89 ? -30.975 -5.430 35.131 1.00 88.69 89 GLN A N 1
ATOM 694 C CA . GLN A 1 89 ? -31.408 -5.597 36.521 1.00 88.69 89 GLN A CA 1
ATOM 695 C C . GLN A 1 89 ? -32.916 -5.854 36.630 1.00 88.69 89 GLN A C 1
ATOM 697 O O . GLN A 1 89 ? -33.329 -6.729 37.390 1.00 88.69 89 GLN A O 1
ATOM 702 N N . ALA A 1 90 ? -33.740 -5.127 35.869 1.00 83.56 90 ALA A N 1
ATOM 703 C CA . ALA A 1 90 ? -35.188 -5.323 35.857 1.00 83.56 90 ALA A CA 1
ATOM 704 C C . ALA A 1 90 ? -35.578 -6.719 35.339 1.00 83.56 90 ALA A C 1
ATOM 706 O O . ALA A 1 90 ? -36.431 -7.378 35.934 1.00 83.56 90 ALA A O 1
ATOM 707 N N . GLU A 1 91 ? -34.916 -7.201 34.285 1.00 79.31 91 GLU A N 1
ATOM 708 C CA . GLU A 1 91 ? -35.113 -8.554 33.750 1.00 79.31 91 GLU A CA 1
ATOM 709 C C . GLU A 1 91 ? -34.668 -9.632 34.747 1.00 79.31 91 GLU A C 1
ATOM 711 O O . GLU A 1 91 ? -35.408 -10.582 35.001 1.00 79.31 91 GLU A O 1
ATOM 716 N N . ALA A 1 92 ? -33.515 -9.458 35.402 1.00 75.38 92 ALA A N 1
ATOM 717 C CA . ALA A 1 92 ? -33.039 -10.385 36.430 1.00 75.38 92 ALA A CA 1
ATOM 718 C C . ALA A 1 92 ? -33.978 -10.461 37.649 1.00 75.38 92 ALA A C 1
ATOM 720 O O . ALA A 1 92 ? -34.122 -11.521 38.263 1.00 75.38 92 ALA A O 1
ATOM 721 N N . VAL A 1 93 ? -34.631 -9.351 38.006 1.00 71.50 93 VAL A N 1
ATOM 722 C CA . VAL A 1 93 ? -35.646 -9.311 39.070 1.00 71.50 93 VAL A CA 1
ATOM 723 C C . VAL A 1 93 ? -36.939 -9.998 38.626 1.00 71.50 93 VAL A C 1
ATOM 725 O O . VAL A 1 93 ? -37.513 -10.750 39.410 1.00 71.50 93 VAL A O 1
ATOM 728 N N . ALA A 1 94 ? -37.365 -9.805 37.376 1.00 69.12 94 ALA A N 1
ATOM 729 C CA . ALA A 1 94 ? -38.558 -10.444 36.817 1.00 69.12 94 ALA A CA 1
ATOM 730 C C . ALA A 1 94 ? -38.413 -11.968 36.640 1.00 69.12 94 ALA A C 1
ATOM 732 O O . ALA A 1 94 ? -39.415 -12.676 36.579 1.00 69.12 94 ALA A O 1
ATOM 733 N N . MET A 1 95 ? -37.179 -12.479 36.570 1.00 62.62 95 MET A N 1
ATOM 734 C CA . MET A 1 95 ? -36.888 -13.896 36.334 1.00 62.62 95 MET A CA 1
ATOM 735 C C . MET A 1 95 ? -36.656 -14.716 37.617 1.00 62.62 95 MET A C 1
ATOM 737 O O . MET A 1 95 ? -36.446 -15.927 37.533 1.00 62.62 95 MET A O 1
ATOM 741 N N . LYS A 1 96 ? -36.699 -14.104 38.813 1.00 57.94 96 LYS A N 1
ATOM 742 C CA . LYS A 1 96 ? -36.649 -14.860 40.077 1.00 57.94 96 LYS A CA 1
ATOM 743 C C . LYS A 1 96 ? -37.970 -15.619 40.274 1.00 57.94 96 LYS A C 1
ATOM 745 O O . LYS A 1 96 ? -39.007 -14.972 40.394 1.00 57.94 96 LYS A O 1
ATOM 750 N N . PRO A 1 97 ? -37.963 -16.965 40.333 1.00 57.78 97 PRO A N 1
ATOM 751 C CA . PRO A 1 97 ? -39.184 -17.718 40.569 1.00 57.78 97 PRO A CA 1
ATOM 752 C C . PRO A 1 97 ? -39.653 -17.485 42.007 1.00 57.78 97 PRO A C 1
ATOM 754 O O . PRO A 1 97 ? -38.877 -17.649 42.952 1.00 57.78 97 PRO A O 1
ATOM 757 N N . ASP A 1 98 ? -40.928 -17.129 42.156 1.00 62.34 98 ASP A N 1
ATOM 758 C CA . ASP A 1 98 ? -41.640 -17.084 43.431 1.00 62.34 98 ASP A CA 1
ATOM 759 C C . ASP A 1 98 ? -41.596 -18.469 44.103 1.00 62.34 98 ASP A C 1
ATOM 761 O O . ASP A 1 98 ? -42.475 -19.308 43.903 1.00 62.34 98 ASP A O 1
ATOM 765 N N . HIS A 1 99 ? -40.577 -18.733 44.922 1.00 58.78 99 HIS A N 1
ATOM 766 C CA . HIS A 1 99 ? -40.647 -19.798 45.920 1.00 58.78 99 HIS A CA 1
ATOM 767 C C . HIS A 1 99 ? -41.548 -19.300 47.056 1.00 58.78 99 HIS A C 1
ATOM 769 O O . HIS A 1 99 ? -41.089 -18.685 48.018 1.00 58.78 99 HIS A O 1
ATOM 775 N N . LYS A 1 100 ? -42.859 -19.514 46.904 1.00 51.66 100 LYS A N 1
ATOM 776 C CA . LYS A 1 100 ? -43.809 -19.437 48.017 1.00 51.66 100 LYS A CA 1
ATOM 777 C C . LYS A 1 100 ? -43.689 -20.715 48.854 1.00 51.66 100 LYS A C 1
ATOM 779 O O . LYS A 1 100 ? -43.758 -21.808 48.297 1.00 51.66 100 LYS A O 1
ATOM 784 N N . ASN A 1 101 ? -43.473 -20.504 50.156 1.00 43.69 101 ASN A N 1
ATOM 785 C CA . ASN A 1 101 ? -43.464 -21.486 51.249 1.00 43.69 101 ASN A CA 1
ATOM 786 C C . ASN A 1 101 ? -44.638 -22.468 51.215 1.00 43.69 101 ASN A C 1
ATOM 788 O O . ASN A 1 101 ? -45.756 -22.027 50.862 1.00 43.69 101 ASN A O 1
#

Foldseek 3Di:
DDDDPPDLADDLVPDDPVSCVVCVVVCLVPDPVSQSCPDPSCVVVCVVPVVSVVVSVVVVVVVVVVVVVVPDPPDPDPVVVVVVVVVVVVVVVVPDDPPDD

Secondary structure (DSSP, 8-state):
-------SS--TTT--HHHHHHHHHHHHHH-TTS-GGG-HHHHHHHHH-HHHHHHHHHHHHHHHHHHHHHS---PPPHHHHHHHHHHHHHHHHHTS-----

=== Feature glossary ===
A reading guide for the features in this record.

Start from the sequence.

  · Sequence gives the chain of amino acids in standard one-letter code (A=alanine, C=cysteine, …, Y=tyrosine), read N→C. It is the only feature that is directly encoded by the gene; all structural features are derived from the folded form of this sequence.

Fold it, and you get atomic coordinates and the backbone conformation that goes with them.

  · The mmCIF table is the protein's shape written out atom by atom. For each backbone N, Cα, C, and carbonyl O, it records an (x, y, z) coordinate triple in Å plus the residue type, chain letter, and residue number.

  · Backbone dihedral angles. Every residue except chain termini has a φ (preceding-C → N → Cα → C) and a ψ (N → Cα → C → next-N). They are reported in degrees following the IUPAC sign convention. Secondary structure is essentially a statement about which (φ, ψ) basin each residue occupies.

  · DSSP 8-state secondary structure assigns each residue one of H (α-helix), G (3₁₀-helix), I (π-helix), E (extended β-strand), B (isolated β-bridge), T (hydrogen-bonded turn), S (bend), or '-' (coil). The assignment is computed from backbone hydrogen-bond geometry via the Kabsch–Sander algorithm.

  · P-SEA three-state annotation labels each residue as helix, strand, or coil based purely on the geometry of the Cα trace. It serves as a fallback when the full backbone (and thus DSSP) is unavailable.

Summarize the fold with a handful of shape descriptors and a per-residue structural alphabet.

  · Radius of gyration (Rg) is the root-mean-square distance of Cα atoms from their centroid — a single number for overall size and compactness. A globular domain of N residues has Rg ≈ 2.2·N^0.38 Å; an extended or disordered chain has a much larger Rg. The Cα contact count is the number of residue pairs whose Cα atoms are within 8 Å and are more than four positions apart in sequence — a standard proxy for tertiary packing density. The bounding box is the smallest axis-aligned box enclosing all Cα atoms.

  · Foldseek's 3Di representation compresses backbone geometry into a per-residue letter drawn from a learned twenty-state alphabet. It captures the tertiary interaction pattern around each residue — which residues are packed against it in space, regardless of where they are in sequence.

  · Accessible surface area quantifies burial. A residue with SASA near zero is packed into the hydrophobic core; one with SASA >100 Å² sits on the surface. Computed here via the Shrake–Rupley numerical algorithm with a 1.4 Å probe.

Ask how reliable the model is.

  · For AlphaFold models, the B-factor field carries pLDDT — the model's own estimate of local accuracy on a 0–100 scale. Regions with pLDDT<50 should be treated as essentially unmodeled; they often correspond to intrinsically disordered segments.

  · For experimental (PDB) structures, the B-factor (temperature factor) quantifies the positional spread of each atom in the crystal — a combination of thermal vibration and static disorder — in units of Å². High B-factors mark flexible loops or poorly resolved regions; low B-factors mark the rigid, well-ordered core.

  · PAE(i, j) answers: if I align the predicted and true structures on residue i, how far off (in Å) do I expect residue j to be? A block-diagonal PAE matrix with low values on the blocks and high values off-diagonal is the signature of a multi-domain protein with confidently predicted domains but uncertain inter-domain orientation.

Place it in context: what it resembles, what it is annotated as, and how it looks.

  · Structural nearest neighbors (via Foldseek easy-search vs the PDB). Reported per hit: target PDB id, E-value, and alignment TM-score. A TM-score above ~0.5 is the conventional threshold for 'same fold'.

  · Functional annotations link the protein to curated databases. InterPro entries identify conserved domains and families by matching the sequence against member-database signatures (Pfam, PROSITE, CDD, …). Gene Ontology (GO) terms describe molecular function, biological process, and cellular component in a controlled vocabulary. CATH places the structure in a hierarchical fold classification (Class/Architecture/Topology/Homologous-superfamily). The organism is the source species.

  · Plot images: a contact map (which residues are close in 3D, as an N×N binary image), a Ramachandran scatter (backbone torsion angles, revealing secondary-structure composition at a glance), and — for AlphaFold structures — a PAE heatmap (pairwise prediction confidence).

  · Structure images are PyMOL renders from six orthogonal camera directions. Cartoon representation draws helices as coils and strands as arrows; sticks shows the backbone as bonds; surface shows the solvent-excluded envelope. Rainbow coloring maps sequence position to hue (blue→red, N→C); chain coloring assigns a distinct color per polypeptide.